Protein AF-A0AAE0JV39-F1 (afdb_monomer_lite)

Foldseek 3Di:
DDPVVVVVVVLQQLLDLVNVLVVCVVPPDPVCVVCSVVSSVVSCVQRPPSHGDDD

Sequence (55 aa):
VDTEELAGIKLGVVAKESIFMKTITDNFTPYYAPLVPLLNRLREVVFPKDKPWER

Structure (mmCIF, N/CA/C/O backbone):
data_AF-A0AAE0JV39-F1
#
_entry.id   AF-A0AAE0JV39-F1
#
loop_
_atom_site.group_PDB
_atom_site.id
_atom_site.type_symbol
_atom_site.label_atom_id
_atom_site.label_alt_id
_atom_site.label_comp_id
_atom_site.label_asym_id
_atom_site.label_entity_id
_atom_site.label_seq_id
_atom_site.pdbx_PDB_ins_code
_atom_site.Cartn_x
_atom_site.Cartn_y
_atom_site.Cartn_z
_atom_site.occupancy
_atom_site.B_iso_or_equiv
_atom_site.auth_seq_id
_atom_site.auth_comp_id
_atom_site.auth_asym_id
_atom_site.auth_atom_id
_atom_site.pdbx_PDB_model_num
ATOM 1 N N . VAL A 1 1 ? -3.090 24.603 -2.476 1.00 60.53 1 VAL A N 1
ATOM 2 C CA . VAL A 1 1 ? -2.462 23.368 -2.977 1.00 60.53 1 VAL A CA 1
ATOM 3 C C . VAL A 1 1 ? -2.961 23.166 -4.381 1.00 60.53 1 VAL A C 1
ATOM 5 O O . VAL A 1 1 ? -4.171 23.061 -4.566 1.00 60.53 1 VAL A O 1
ATOM 8 N N . ASP A 1 2 ? -2.055 23.232 -5.343 1.00 87.19 2 ASP A N 1
ATOM 9 C CA . ASP A 1 2 ? -2.380 22.998 -6.747 1.00 87.19 2 ASP A CA 1
ATOM 10 C C . ASP A 1 2 ? -2.518 21.489 -7.025 1.00 87.19 2 ASP A C 1
ATOM 12 O O . ASP A 1 2 ? -2.044 20.648 -6.257 1.00 87.19 2 ASP A O 1
ATOM 16 N N . THR A 1 3 ? -3.198 21.120 -8.105 1.00 80.38 3 THR A N 1
ATOM 17 C CA . THR A 1 3 ? -3.458 19.718 -8.464 1.00 80.38 3 THR A CA 1
ATOM 18 C C . THR A 1 3 ? -2.154 18.961 -8.725 1.00 80.38 3 THR A C 1
ATOM 20 O O . THR A 1 3 ? -2.032 17.799 -8.338 1.00 80.38 3 THR A O 1
ATOM 23 N N . GLU A 1 4 ? -1.160 19.627 -9.317 1.00 79.12 4 GLU A N 1
ATOM 24 C CA . GLU A 1 4 ? 0.175 19.071 -9.574 1.00 79.12 4 GLU A CA 1
ATOM 25 C C . GLU A 1 4 ? 0.957 18.829 -8.277 1.00 79.12 4 GLU A C 1
ATOM 27 O O . GLU A 1 4 ? 1.552 17.767 -8.085 1.00 79.12 4 GLU A O 1
ATOM 32 N N . GLU A 1 5 ? 0.881 19.775 -7.340 1.00 78.19 5 GLU A N 1
ATOM 33 C CA . GLU A 1 5 ? 1.471 19.651 -6.005 1.00 78.19 5 GLU A CA 1
ATOM 34 C C . GLU A 1 5 ? 0.853 18.465 -5.245 1.00 78.19 5 GLU A C 1
ATOM 36 O O . GLU A 1 5 ? 1.559 17.619 -4.689 1.00 78.19 5 GLU A O 1
ATOM 41 N N . LEU A 1 6 ? -0.479 18.343 -5.288 1.00 79.31 6 LEU A N 1
ATOM 42 C CA . LEU A 1 6 ? -1.197 17.232 -4.670 1.00 79.31 6 LEU A CA 1
ATOM 43 C C . LEU A 1 6 ? -0.857 15.887 -5.328 1.00 79.31 6 LEU A C 1
ATOM 45 O O . LEU A 1 6 ? -0.758 14.872 -4.633 1.00 79.31 6 LEU A O 1
ATOM 49 N N . ALA A 1 7 ? -0.672 15.869 -6.649 1.00 75.50 7 ALA A N 1
ATOM 50 C CA . ALA A 1 7 ? -0.276 14.677 -7.386 1.00 75.50 7 ALA A CA 1
ATOM 51 C C . ALA A 1 7 ? 1.121 14.200 -6.966 1.00 75.50 7 ALA A C 1
ATOM 53 O O . ALA A 1 7 ? 1.283 13.016 -6.670 1.00 75.50 7 ALA A O 1
ATOM 54 N N . GLY A 1 8 ? 2.098 15.107 -6.846 1.00 74.94 8 GLY A N 1
ATOM 55 C CA . GLY A 1 8 ? 3.449 14.777 -6.381 1.00 74.94 8 GLY A CA 1
ATOM 56 C C . GLY A 1 8 ? 3.468 14.185 -4.967 1.00 74.94 8 GLY A C 1
ATOM 57 O O . GLY A 1 8 ? 4.116 13.165 -4.725 1.00 74.94 8 GLY A O 1
ATOM 58 N N . ILE A 1 9 ? 2.688 14.760 -4.045 1.00 77.31 9 ILE A N 1
ATOM 59 C CA . ILE A 1 9 ? 2.567 14.249 -2.669 1.00 77.31 9 ILE A CA 1
ATOM 60 C C . ILE A 1 9 ? 1.941 12.848 -2.658 1.00 77.31 9 ILE A C 1
ATOM 62 O O . ILE A 1 9 ? 2.464 11.934 -2.016 1.00 77.31 9 ILE A O 1
ATOM 66 N N . LYS A 1 10 ? 0.833 12.648 -3.384 1.00 76.25 10 LYS A N 1
ATOM 67 C CA . LYS A 1 10 ? 0.145 11.347 -3.439 1.00 76.25 10 LYS A CA 1
ATOM 68 C C . LYS A 1 10 ? 0.985 10.271 -4.117 1.00 76.25 10 LYS A C 1
ATOM 70 O O . LYS A 1 10 ? 0.912 9.109 -3.718 1.00 76.25 10 LYS A O 1
ATOM 75 N N . LEU A 1 11 ? 1.807 10.651 -5.091 1.00 78.81 11 LEU A N 1
ATOM 76 C CA . LEU A 1 11 ? 2.721 9.739 -5.761 1.00 78.81 11 LEU A CA 1
ATOM 77 C C . LEU A 1 11 ? 3.708 9.123 -4.766 1.00 78.81 11 LEU A C 1
ATOM 79 O O . LEU A 1 11 ? 3.842 7.906 -4.737 1.00 78.81 11 LEU A O 1
ATOM 83 N N . GLY A 1 12 ? 4.321 9.925 -3.889 1.00 77.12 12 GLY A N 1
ATOM 84 C CA . GLY A 1 12 ? 5.237 9.419 -2.859 1.00 77.12 12 GLY A CA 1
ATOM 85 C C . GLY A 1 12 ? 4.575 8.476 -1.845 1.00 77.12 12 GLY A C 1
ATOM 86 O O . GLY A 1 12 ? 5.224 7.562 -1.339 1.00 77.12 12 GLY A O 1
ATOM 87 N N . VAL A 1 13 ? 3.277 8.662 -1.582 1.00 80.94 13 VAL A N 1
ATOM 88 C CA . VAL A 1 13 ? 2.498 7.813 -0.665 1.00 80.94 13 VAL A CA 1
ATOM 89 C C . VAL A 1 13 ? 2.185 6.446 -1.272 1.00 80.94 13 VAL A C 1
ATOM 91 O O . VAL A 1 13 ? 2.282 5.440 -0.577 1.00 80.94 13 VAL A O 1
ATOM 94 N N . VAL A 1 14 ? 1.826 6.389 -2.557 1.00 84.44 14 VAL A N 1
ATOM 95 C CA . VAL A 1 14 ? 1.432 5.133 -3.225 1.00 84.44 14 VAL A CA 1
ATOM 96 C C . VAL A 1 14 ? 2.639 4.391 -3.802 1.00 84.44 14 VAL A C 1
ATOM 98 O O . VAL A 1 14 ? 2.725 3.163 -3.722 1.00 84.44 14 VAL A O 1
ATOM 101 N N . ALA A 1 15 ? 3.606 5.129 -4.349 1.00 85.81 15 ALA A N 1
ATOM 102 C CA . ALA A 1 15 ? 4.772 4.553 -5.000 1.00 85.81 15 ALA A CA 1
ATOM 103 C C . ALA A 1 15 ? 5.785 3.973 -4.018 1.00 85.81 15 ALA A C 1
ATOM 105 O O . ALA A 1 15 ? 6.592 3.177 -4.455 1.00 85.81 15 ALA A O 1
ATOM 106 N N . LYS A 1 16 ? 5.763 4.281 -2.717 1.00 90.38 16 LYS A N 1
ATOM 107 C CA . LYS A 1 16 ? 6.683 3.660 -1.748 1.00 90.38 16 LYS A CA 1
ATOM 108 C C . LYS A 1 16 ? 5.964 2.622 -0.899 1.00 90.38 16 LYS A C 1
ATOM 110 O O . LYS A 1 16 ? 5.057 2.981 -0.152 1.00 90.38 16 LYS A O 1
ATOM 115 N N . GLU A 1 17 ? 6.403 1.364 -0.957 1.00 90.44 17 GLU A N 1
ATOM 116 C CA . GLU A 1 17 ? 5.701 0.245 -0.307 1.00 90.44 17 GLU A CA 1
ATOM 117 C C . GLU A 1 17 ? 5.468 0.487 1.186 1.00 90.44 17 GLU A C 1
ATOM 119 O O . GLU A 1 17 ? 4.350 0.356 1.672 1.00 90.44 17 GLU A O 1
ATOM 124 N N . SER A 1 18 ? 6.501 0.904 1.921 1.00 90.81 18 SER A N 1
ATOM 125 C CA . SER A 1 18 ? 6.389 1.088 3.370 1.00 90.81 18 SER A CA 1
ATOM 126 C C . SER A 1 18 ? 5.423 2.204 3.769 1.00 90.81 18 SER A C 1
ATOM 128 O O . SER A 1 18 ? 4.745 2.087 4.790 1.00 90.81 18 SER A O 1
ATOM 130 N N . ILE A 1 19 ? 5.335 3.272 2.968 1.00 90.94 19 ILE A N 1
ATOM 131 C CA . ILE A 1 19 ? 4.376 4.355 3.206 1.00 90.94 19 ILE A CA 1
ATOM 132 C C . ILE A 1 19 ? 2.974 3.867 2.849 1.00 90.94 19 ILE A C 1
ATOM 134 O O . ILE A 1 19 ? 2.067 3.997 3.666 1.00 90.94 19 ILE A O 1
ATOM 138 N N . PHE A 1 20 ? 2.824 3.235 1.684 1.00 91.69 20 PHE A N 1
ATOM 139 C CA . PHE A 1 20 ? 1.560 2.683 1.219 1.00 91.69 20 PHE A CA 1
ATOM 140 C C . PHE A 1 20 ? 0.968 1.695 2.228 1.00 91.69 20 PHE A C 1
ATOM 142 O O . PHE A 1 20 ? -0.168 1.878 2.661 1.00 91.69 20 PHE A O 1
ATOM 149 N N . MET A 1 21 ? 1.756 0.707 2.665 1.00 93.62 21 MET A N 1
ATOM 150 C CA . MET A 1 21 ? 1.343 -0.317 3.625 1.00 93.62 21 MET A CA 1
ATOM 151 C C . MET A 1 21 ? 0.908 0.292 4.956 1.00 93.62 21 MET A C 1
ATOM 153 O O . MET A 1 21 ? -0.154 -0.060 5.456 1.00 93.62 21 MET A O 1
ATOM 157 N N . LYS A 1 22 ? 1.670 1.253 5.493 1.00 93.69 22 LYS A N 1
ATOM 158 C CA . LYS A 1 22 ? 1.286 1.960 6.719 1.00 93.69 22 LYS A CA 1
ATOM 159 C C . LYS A 1 22 ? -0.030 2.720 6.539 1.00 93.69 22 LYS A C 1
ATOM 161 O O . LYS A 1 22 ? -0.932 2.617 7.362 1.00 93.69 22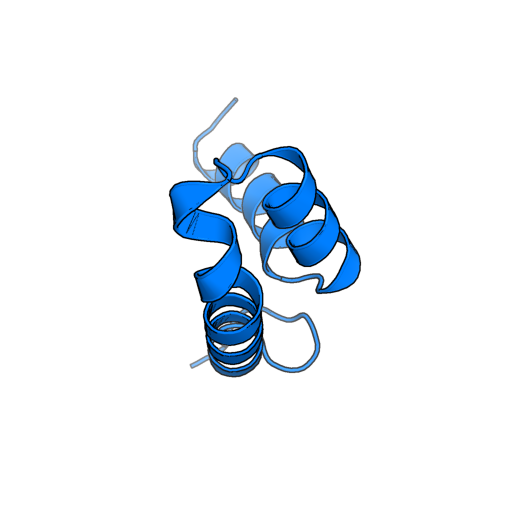 LYS A O 1
ATOM 166 N N . THR A 1 23 ? -0.169 3.466 5.444 1.00 92.56 23 THR A N 1
ATOM 167 C CA . THR A 1 23 ? -1.386 4.235 5.176 1.00 92.56 23 THR A CA 1
ATOM 168 C C . THR A 1 23 ? -2.608 3.331 5.042 1.00 92.56 23 THR A C 1
ATOM 170 O O . THR A 1 23 ? -3.644 3.645 5.625 1.00 92.56 23 THR A O 1
ATOM 173 N N . ILE A 1 24 ? -2.515 2.208 4.322 1.00 92.31 24 ILE A N 1
ATOM 174 C CA . ILE A 1 24 ? -3.663 1.306 4.180 1.00 92.31 24 ILE A CA 1
ATOM 175 C C . ILE A 1 24 ? -3.990 0.592 5.492 1.00 92.31 24 ILE A C 1
ATOM 177 O O . ILE A 1 24 ? -5.168 0.485 5.807 1.00 92.31 24 ILE A O 1
ATOM 181 N N . THR A 1 25 ? -3.008 0.169 6.296 1.00 90.94 25 THR A N 1
ATOM 182 C CA . THR A 1 25 ? -3.291 -0.478 7.589 1.00 90.94 25 THR A CA 1
ATOM 183 C C . THR A 1 25 ? -3.920 0.478 8.594 1.00 90.94 25 THR A C 1
ATOM 185 O O . THR A 1 25 ? -4.797 0.063 9.344 1.00 90.94 25 THR A O 1
ATOM 188 N N . ASP A 1 26 ? -3.519 1.752 8.579 1.00 93.06 26 ASP A N 1
ATOM 189 C CA . ASP A 1 26 ? -4.015 2.763 9.518 1.00 93.06 26 ASP A CA 1
ATOM 190 C C . ASP A 1 26 ? -5.432 3.255 9.159 1.00 93.06 26 ASP A C 1
ATOM 192 O O . ASP A 1 26 ? -6.175 3.689 10.036 1.00 93.06 26 ASP A O 1
ATOM 196 N N . ASN A 1 27 ? -5.817 3.203 7.875 1.00 91.50 27 ASN A N 1
ATOM 197 C CA . ASN A 1 27 ? -7.062 3.810 7.379 1.00 91.50 27 ASN A CA 1
ATOM 198 C C . ASN A 1 27 ? -8.099 2.802 6.862 1.00 91.50 27 ASN A C 1
ATOM 200 O O . ASN A 1 27 ? -9.244 3.182 6.606 1.00 91.50 27 ASN A O 1
ATOM 204 N N . PHE A 1 28 ? -7.738 1.532 6.664 1.00 92.44 28 PHE A N 1
ATOM 205 C CA . PHE A 1 28 ? -8.705 0.535 6.217 1.00 92.44 28 PHE A CA 1
ATOM 206 C C . PHE A 1 28 ? -9.727 0.233 7.302 1.00 92.44 28 PHE A C 1
ATOM 208 O O . PHE A 1 28 ? -9.396 -0.086 8.441 1.00 92.44 28 PHE A O 1
ATOM 215 N N . THR A 1 29 ? -11.002 0.241 6.916 1.00 93.62 29 THR A N 1
ATOM 216 C CA . THR A 1 29 ? -12.041 -0.313 7.783 1.00 93.62 29 THR A CA 1
ATOM 217 C C . THR A 1 29 ? -11.818 -1.822 7.938 1.00 93.62 29 THR A C 1
ATOM 219 O O . THR A 1 29 ? -11.426 -2.462 6.952 1.00 93.62 29 THR A O 1
ATOM 222 N N . PRO A 1 30 ? -12.153 -2.426 9.092 1.00 92.88 30 PRO A N 1
ATOM 223 C CA . PRO A 1 30 ? -11.955 -3.858 9.329 1.00 92.88 30 PRO A CA 1
ATOM 224 C C . PRO A 1 30 ? -12.533 -4.765 8.234 1.00 92.88 30 PRO A C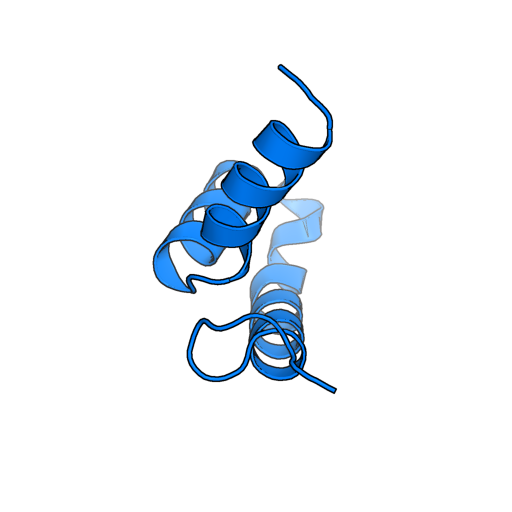 1
ATOM 226 O O . PRO A 1 30 ? -11.925 -5.770 7.880 1.00 92.88 30 PRO A O 1
ATOM 229 N N . TYR A 1 31 ? -13.667 -4.374 7.642 1.00 94.62 31 TYR A N 1
ATOM 230 C CA . TYR A 1 31 ? -14.312 -5.113 6.555 1.00 94.62 31 TYR A CA 1
ATOM 231 C C . TYR A 1 31 ? -13.427 -5.262 5.302 1.00 94.62 31 TYR A C 1
ATOM 233 O O . TYR A 1 31 ? -13.466 -6.294 4.640 1.00 94.62 31 TYR A O 1
ATOM 241 N N . TYR A 1 32 ? -12.593 -4.265 4.991 1.00 93.38 32 TYR A N 1
ATOM 242 C CA . TYR A 1 32 ? -11.726 -4.271 3.807 1.00 93.38 32 TYR A CA 1
ATOM 243 C C . TYR A 1 32 ? -10.301 -4.763 4.087 1.00 93.38 32 TYR A C 1
ATOM 245 O O . TYR A 1 32 ? -9.534 -4.938 3.141 1.00 93.38 32 TYR A O 1
ATOM 253 N N . ALA A 1 33 ? -9.934 -5.035 5.344 1.00 92.38 33 ALA A N 1
ATOM 254 C CA . ALA A 1 33 ? -8.601 -5.524 5.712 1.00 92.38 33 ALA A CA 1
ATOM 255 C C . ALA A 1 33 ? -8.123 -6.751 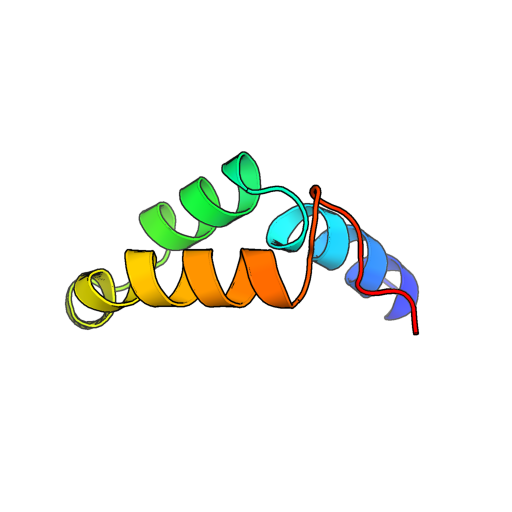4.896 1.00 92.38 33 ALA A C 1
ATOM 257 O O . ALA A 1 33 ? -6.949 -6.777 4.519 1.00 92.38 33 ALA A O 1
ATOM 258 N N . PRO A 1 34 ? -8.985 -7.721 4.513 1.00 94.62 34 PRO A N 1
ATOM 259 C CA . PRO A 1 34 ? -8.564 -8.841 3.664 1.00 94.62 34 PRO A CA 1
ATOM 260 C C . PRO A 1 34 ? -8.050 -8.441 2.269 1.00 94.62 34 PRO A C 1
ATOM 262 O O . PRO A 1 34 ? -7.369 -9.235 1.623 1.00 94.62 34 PRO A O 1
ATOM 265 N N . LEU A 1 35 ? -8.347 -7.227 1.789 1.00 94.38 35 LEU A N 1
ATOM 266 C CA . LEU A 1 35 ? -7.899 -6.734 0.480 1.00 94.38 35 LEU A CA 1
ATOM 267 C C . LEU A 1 35 ? -6.480 -6.152 0.500 1.00 94.38 35 LEU A C 1
ATOM 269 O O . LEU A 1 35 ? -5.881 -5.992 -0.561 1.00 94.38 35 LEU A O 1
ATOM 273 N N . VAL A 1 36 ? -5.916 -5.867 1.677 1.00 93.62 36 VAL A N 1
ATOM 274 C CA . VAL A 1 36 ? -4.558 -5.319 1.842 1.00 93.62 36 VAL A CA 1
ATOM 275 C C . VAL A 1 36 ? -3.493 -6.059 1.007 1.00 93.62 36 VAL A C 1
ATOM 277 O O . VAL A 1 36 ? -2.803 -5.398 0.227 1.00 93.62 36 VAL A O 1
ATOM 280 N N . PRO A 1 37 ? -3.364 -7.402 1.063 1.00 94.50 37 PRO A N 1
ATOM 281 C CA . PRO A 1 37 ? -2.365 -8.111 0.259 1.00 94.50 37 PRO A CA 1
ATOM 282 C C . PRO A 1 37 ? -2.618 -8.014 -1.253 1.00 94.50 37 PRO A C 1
ATOM 284 O O . PRO A 1 37 ? -1.665 -7.981 -2.031 1.00 94.50 37 PRO A O 1
ATOM 287 N N . LEU A 1 38 ? -3.883 -7.949 -1.687 1.00 95.38 38 LEU A N 1
ATOM 288 C CA . LEU A 1 38 ? -4.229 -7.781 -3.101 1.00 95.38 38 LEU A CA 1
ATOM 289 C C . LEU A 1 38 ? -3.805 -6.397 -3.605 1.00 95.38 38 LEU A C 1
ATOM 291 O O . LEU A 1 38 ? -3.258 -6.274 -4.699 1.00 95.38 38 LEU A O 1
ATOM 295 N N . LEU A 1 39 ? -4.024 -5.366 -2.792 1.00 93.44 39 LEU A N 1
ATOM 296 C CA . LEU A 1 39 ? -3.659 -3.996 -3.130 1.00 93.44 39 LEU A CA 1
ATOM 297 C C . LEU A 1 39 ? -2.146 -3.792 -3.170 1.00 93.44 39 LEU A C 1
ATOM 299 O O . LEU A 1 39 ? -1.677 -3.080 -4.054 1.00 93.44 39 LEU A O 1
ATOM 303 N N . ASN A 1 40 ? -1.377 -4.453 -2.296 1.00 93.62 40 ASN A N 1
ATOM 304 C CA . ASN A 1 40 ? 0.085 -4.389 -2.378 1.00 93.62 40 ASN A CA 1
ATOM 305 C C . ASN A 1 40 ? 0.608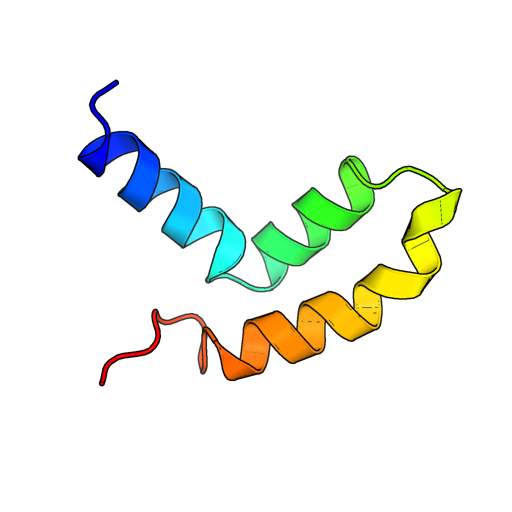 -5.000 -3.690 1.00 93.62 40 ASN A C 1
ATOM 307 O O . ASN A 1 40 ? 1.439 -4.400 -4.364 1.00 93.62 40 ASN A O 1
ATOM 311 N N . ARG A 1 41 ? 0.043 -6.136 -4.125 1.00 93.69 41 ARG A N 1
ATOM 312 C CA . ARG A 1 41 ? 0.387 -6.739 -5.427 1.00 93.69 41 ARG A CA 1
ATOM 313 C C . ARG A 1 41 ? 0.041 -5.822 -6.597 1.00 93.69 41 ARG A C 1
ATOM 315 O O . ARG A 1 41 ? 0.830 -5.677 -7.524 1.00 93.69 41 ARG A O 1
ATOM 322 N N . LEU A 1 42 ? -1.134 -5.190 -6.566 1.00 92.25 42 LEU A N 1
ATOM 323 C CA . LEU A 1 42 ? -1.526 -4.234 -7.603 1.00 92.25 42 LEU A CA 1
ATOM 324 C C . LEU A 1 42 ? -0.570 -3.034 -7.642 1.00 92.25 42 LEU A C 1
ATOM 326 O O . LEU A 1 42 ? -0.151 -2.612 -8.717 1.00 92.25 42 LEU A O 1
ATOM 330 N N . ARG A 1 43 ? -0.194 -2.513 -6.471 1.00 91.62 43 ARG A N 1
ATOM 331 C CA . ARG A 1 43 ? 0.782 -1.431 -6.332 1.00 91.62 43 ARG A CA 1
ATOM 332 C C . ARG A 1 43 ? 2.127 -1.810 -6.944 1.00 91.62 43 ARG A C 1
ATOM 334 O O . ARG A 1 43 ? 2.652 -1.012 -7.700 1.00 91.62 43 ARG A O 1
ATOM 341 N N . GLU A 1 44 ? 2.660 -3.003 -6.691 1.00 91.00 44 GLU A N 1
ATOM 342 C CA . GLU A 1 44 ? 3.920 -3.464 -7.305 1.00 91.00 44 GLU A CA 1
ATOM 343 C C . GLU A 1 44 ? 3.869 -3.500 -8.840 1.00 91.00 44 GLU A C 1
ATOM 345 O O . GLU A 1 44 ? 4.855 -3.166 -9.495 1.00 91.00 44 GLU A O 1
ATOM 350 N N . VAL A 1 45 ? 2.721 -3.870 -9.419 1.00 89.25 45 VAL A N 1
ATOM 351 C CA . VAL A 1 45 ? 2.526 -3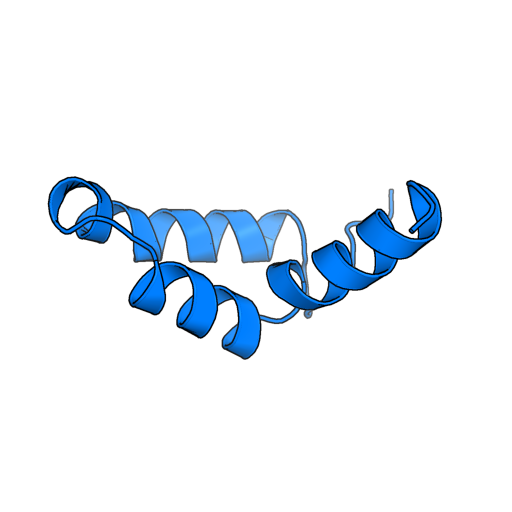.900 -10.879 1.00 89.25 45 VAL A CA 1
ATOM 352 C C . VAL A 1 45 ? 2.473 -2.488 -11.470 1.00 89.25 45 VAL A C 1
ATOM 354 O O . VAL A 1 45 ? 3.038 -2.244 -12.533 1.00 89.25 45 VAL A O 1
ATOM 357 N N . VAL A 1 46 ? 1.802 -1.555 -10.789 1.00 86.25 46 VAL A N 1
ATOM 358 C CA . VAL A 1 46 ? 1.626 -0.164 -11.252 1.00 86.25 46 VAL A CA 1
ATOM 359 C C . VAL A 1 46 ? 2.807 0.734 -10.856 1.00 86.25 46 VAL A C 1
ATOM 361 O O . VAL A 1 46 ? 3.028 1.771 -11.471 1.00 86.25 46 VAL A O 1
ATOM 364 N N . PHE A 1 47 ? 3.584 0.351 -9.846 1.00 86.94 47 PHE A N 1
ATOM 365 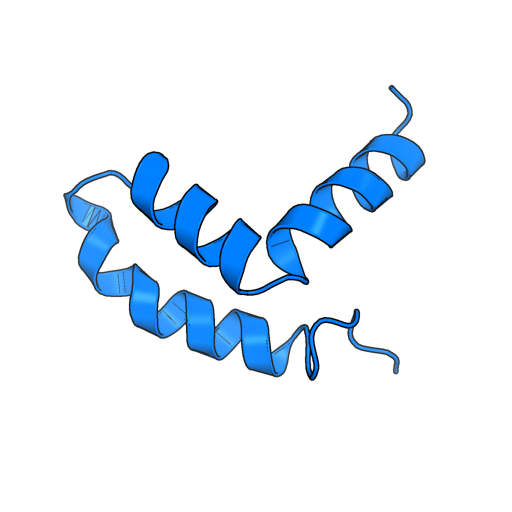C CA . PHE A 1 47 ? 4.725 1.103 -9.328 1.00 86.94 47 PHE A CA 1
ATOM 366 C C . PHE A 1 47 ? 5.940 0.191 -9.091 1.00 86.94 47 PHE A C 1
ATOM 368 O O . PHE A 1 47 ? 6.369 -0.006 -7.945 1.00 86.94 47 PHE A O 1
ATOM 375 N N . PRO A 1 48 ? 6.509 -0.412 -10.151 1.00 84.94 48 PRO A N 1
ATOM 376 C CA . PRO A 1 48 ? 7.642 -1.311 -10.001 1.00 84.94 48 PRO A CA 1
ATOM 377 C C . PRO A 1 48 ? 8.859 -0.565 -9.437 1.00 84.94 48 PRO A C 1
ATOM 379 O O . PRO A 1 48 ? 9.185 0.544 -9.862 1.00 84.94 48 PRO A O 1
ATOM 382 N N . LYS A 1 49 ? 9.574 -1.196 -8.494 1.00 84.00 49 LYS A N 1
ATOM 383 C CA . LYS A 1 49 ? 10.778 -0.636 -7.838 1.00 84.00 49 LYS A CA 1
ATOM 384 C C . LYS A 1 49 ? 10.551 0.730 -7.176 1.00 84.00 49 LYS A C 1
ATOM 386 O O . LYS A 1 49 ? 11.443 1.577 -7.186 1.00 84.00 49 LYS A O 1
ATOM 391 N N . ASP A 1 50 ? 9.361 0.937 -6.630 1.00 81.69 50 ASP A N 1
ATOM 392 C CA . ASP A 1 50 ? 8.935 2.192 -6.014 1.00 81.69 50 ASP A CA 1
ATOM 393 C C . ASP A 1 50 ? 8.964 3.419 -6.942 1.00 81.69 50 ASP A C 1
ATOM 395 O O . ASP A 1 50 ? 9.123 4.561 -6.501 1.00 81.69 50 ASP A O 1
ATOM 399 N N . LYS A 1 51 ? 8.825 3.195 -8.251 1.00 76.38 51 LYS A N 1
ATOM 400 C CA . LYS A 1 51 ? 8.779 4.259 -9.254 1.00 76.38 51 LYS A CA 1
ATOM 401 C C . LYS A 1 51 ? 7.429 4.278 -9.958 1.00 76.38 51 LYS A C 1
ATOM 403 O O . LYS A 1 51 ? 6.807 3.225 -10.072 1.00 76.38 51 LYS A O 1
ATOM 408 N N . PRO A 1 52 ? 6.967 5.445 -10.435 1.00 70.88 52 PRO A N 1
ATOM 409 C CA . PRO A 1 52 ? 5.813 5.517 -11.323 1.00 70.88 52 PRO A CA 1
ATOM 410 C C . PRO A 1 52 ? 6.014 4.592 -12.517 1.00 70.88 52 PRO A C 1
ATOM 412 O O . PRO A 1 52 ? 7.134 4.456 -13.010 1.00 70.88 52 PRO A O 1
ATOM 415 N N . TRP A 1 53 ? 4.941 3.966 -12.990 1.00 69.69 53 TRP A N 1
ATOM 416 C CA . TRP A 1 53 ? 5.004 3.268 -14.263 1.00 69.69 53 TRP A CA 1
ATOM 417 C C . TRP A 1 53 ? 5.321 4.260 -15.388 1.00 69.69 53 TRP A C 1
ATOM 419 O O . TRP A 1 53 ? 4.549 5.182 -15.659 1.00 69.69 53 TRP A O 1
ATOM 429 N N . GLU A 1 54 ? 6.472 4.064 -16.023 1.00 67.25 54 GLU A N 1
ATOM 430 C CA . GLU A 1 54 ? 6.901 4.776 -17.223 1.00 67.25 54 GLU A CA 1
ATOM 431 C C . GLU A 1 54 ? 6.499 3.917 -18.434 1.00 67.25 54 GLU A C 1
ATOM 433 O O . GLU A 1 54 ? 6.825 2.728 -18.483 1.00 67.25 54 GLU A O 1
ATOM 438 N N . ARG A 1 55 ? 5.717 4.493 -19.359 1.00 58.91 55 ARG A N 1
ATOM 439 C CA . ARG A 1 55 ? 5.366 3.860 -20.642 1.00 58.91 55 ARG A CA 1
ATOM 440 C C . ARG A 1 55 ? 6.577 3.700 -21.539 1.00 58.91 55 ARG A C 1
ATOM 442 O O . ARG A 1 55 ? 7.346 4.680 -21.626 1.00 58.91 55 ARG A O 1
#

Radius of gyration: 12.14 Å; chains: 1; bounding box: 25×32×30 Å

Secondary structure (DSSP, 8-state):
--HHHHHHHHHHHHHSHHHHHHHHHHH--GGGGGGHHHHHHHHHHHSGGGSPPP-

pLDDT: mean 85.84, std 9.02, range [58.91, 95.38]

Organism: NCBI:txid92902